Protein AF-A0A7Y2DFD7-F1 (afdb_monomer)

Radius of gyration: 13.32 Å; Cα contacts (8 Å, |Δi|>4): 87; chains: 1; bounding box: 30×21×33 Å

Sequence (75 aa):
HISENDRGTPGSGQVNWSDTFRGLKEINYDGWLTIEAFSTIIPEFANAINVWRDYSPADEIYTKGIEFIKSGMEI

Structure (mmCIF, N/CA/C/O backbone):
data_AF-A0A7Y2DFD7-F1
#
_entry.id   AF-A0A7Y2DFD7-F1
#
loop_
_atom_site.group_PDB
_atom_site.id
_atom_site.type_symbol
_atom_site.label_atom_id
_atom_site.label_alt_id
_atom_site.label_comp_id
_atom_site.label_asym_id
_atom_site.label_entity_id
_atom_site.lab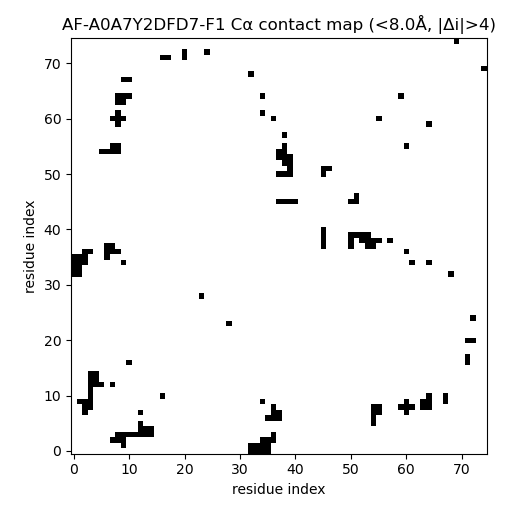el_seq_id
_atom_site.pdbx_PDB_ins_code
_atom_site.Cartn_x
_atom_site.Cartn_y
_atom_site.Cartn_z
_atom_site.occupancy
_atom_site.B_iso_or_equiv
_atom_site.auth_seq_id
_atom_site.auth_comp_id
_atom_site.auth_asym_id
_atom_site.auth_atom_id
_atom_site.pdbx_PDB_model_num
ATOM 1 N N . HIS A 1 1 ? -5.825 -6.402 0.807 1.00 97.25 1 HIS A N 1
ATOM 2 C CA . HIS A 1 1 ? -4.629 -5.778 0.210 1.00 97.25 1 HIS A CA 1
ATOM 3 C C . HIS A 1 1 ? -4.819 -4.276 0.146 1.00 97.25 1 HIS A C 1
ATOM 5 O O . HIS A 1 1 ? -5.915 -3.829 -0.169 1.00 97.25 1 HIS A O 1
ATOM 11 N N . ILE A 1 2 ? -3.765 -3.525 0.442 1.00 98.19 2 ILE A N 1
ATOM 12 C CA . ILE A 1 2 ? -3.654 -2.083 0.244 1.00 98.19 2 ILE A CA 1
ATOM 13 C C . ILE A 1 2 ? -2.826 -1.897 -1.031 1.00 98.19 2 ILE A C 1
ATOM 15 O O . ILE A 1 2 ? -1.618 -2.124 -1.023 1.00 98.19 2 ILE A O 1
ATOM 19 N N . SER A 1 3 ? -3.492 -1.578 -2.139 1.00 97.88 3 SER A N 1
ATOM 20 C CA . SER A 1 3 ? -2.876 -1.414 -3.459 1.00 97.88 3 SER A CA 1
ATOM 21 C C . SER A 1 3 ? -3.383 -0.119 -4.083 1.00 97.88 3 SER A C 1
ATOM 23 O O . SER A 1 3 ? -4.592 0.101 -4.137 1.00 97.88 3 SER A O 1
ATOM 25 N N . GLU A 1 4 ? -2.469 0.754 -4.503 1.00 98.12 4 GLU A N 1
ATOM 26 C CA . GLU A 1 4 ? -2.817 2.025 -5.145 1.00 98.12 4 GLU A CA 1
ATOM 27 C C . GLU A 1 4 ? -3.355 1.809 -6.569 1.00 98.12 4 GLU A C 1
ATOM 29 O O . GLU A 1 4 ? -3.142 0.755 -7.173 1.00 98.12 4 GLU A O 1
ATOM 34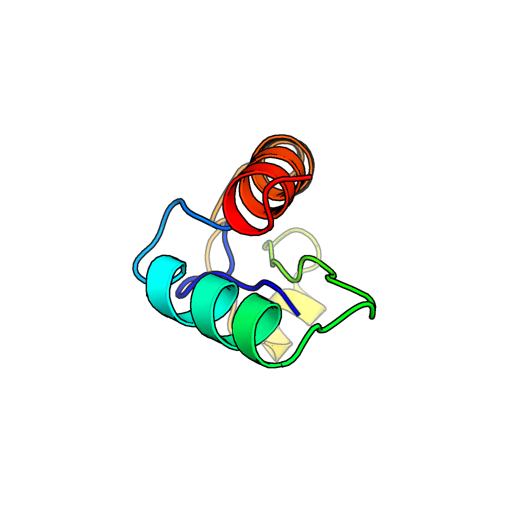 N N . ASN A 1 5 ? -4.040 2.812 -7.128 1.00 97.62 5 ASN A N 1
ATOM 35 C CA . ASN A 1 5 ? -4.677 2.743 -8.444 1.00 97.62 5 ASN A CA 1
ATOM 36 C C . ASN A 1 5 ? -3.709 2.338 -9.564 1.00 97.62 5 ASN A C 1
ATOM 38 O O . ASN A 1 5 ? -4.125 1.700 -10.530 1.00 97.62 5 ASN A O 1
ATOM 42 N N . ASP A 1 6 ? -2.438 2.723 -9.449 1.00 96.00 6 ASP A N 1
ATOM 43 C CA . ASP A 1 6 ? -1.394 2.374 -10.405 1.00 96.00 6 ASP A CA 1
ATOM 44 C C . ASP A 1 6 ? -0.404 1.335 -9.871 1.00 96.00 6 ASP A C 1
ATOM 46 O O . ASP A 1 6 ? 0.553 1.025 -10.564 1.00 96.00 6 ASP A O 1
ATOM 50 N N . ARG A 1 7 ? -0.665 0.738 -8.700 1.00 96.81 7 ARG A N 1
ATOM 51 C CA . ARG A 1 7 ? 0.193 -0.270 -8.050 1.00 96.81 7 ARG A CA 1
ATOM 52 C C . ARG A 1 7 ? 1.534 0.270 -7.526 1.00 96.81 7 ARG A C 1
ATOM 54 O O . ARG A 1 7 ? 2.423 -0.532 -7.233 1.00 96.81 7 ARG A O 1
ATOM 61 N N . GLY A 1 8 ? 1.671 1.592 -7.389 1.00 96.75 8 GLY A N 1
ATOM 62 C CA . GLY A 1 8 ? 2.769 2.250 -6.676 1.00 96.75 8 GLY A CA 1
ATOM 63 C C . GLY A 1 8 ? 2.564 2.326 -5.158 1.00 96.75 8 GLY A C 1
ATOM 64 O O . GLY A 1 8 ? 1.842 1.524 -4.561 1.00 96.75 8 GLY A O 1
ATOM 65 N N . THR A 1 9 ? 3.217 3.300 -4.522 1.00 98.12 9 THR A N 1
ATOM 66 C CA . THR A 1 9 ? 3.115 3.551 -3.077 1.00 98.12 9 THR A CA 1
ATOM 67 C C . THR A 1 9 ? 1.671 3.896 -2.666 1.00 98.12 9 THR A C 1
ATOM 69 O O . THR A 1 9 ? 1.086 4.832 -3.212 1.00 98.12 9 THR A O 1
ATOM 72 N N . PRO A 1 10 ? 1.069 3.199 -1.682 1.00 98.25 10 PRO A N 1
ATOM 73 C CA . PRO A 1 10 ? -0.251 3.560 -1.167 1.00 98.25 10 PRO A CA 1
ATOM 74 C C . PRO A 1 10 ? -0.340 5.022 -0.717 1.00 98.25 10 PRO A C 1
ATOM 76 O O . PRO A 1 10 ? 0.512 5.494 0.035 1.00 98.25 10 PRO A O 1
ATOM 79 N N . GLY A 1 11 ? -1.381 5.725 -1.163 1.00 97.62 11 GLY A N 1
ATOM 80 C CA . GLY A 1 11 ? -1.647 7.113 -0.791 1.00 97.62 11 GLY A CA 1
ATOM 81 C C . GLY A 1 11 ? -1.041 8.155 -1.732 1.00 97.62 11 GLY A C 1
ATOM 82 O O . GLY A 1 11 ? -1.332 9.339 -1.572 1.00 97.62 11 GLY A O 1
ATOM 83 N N . SER A 1 12 ? -0.239 7.757 -2.726 1.00 97.31 12 SER A N 1
ATOM 84 C CA . SER A 1 12 ? 0.301 8.682 -3.735 1.00 97.31 12 SER A CA 1
ATOM 85 C C . SER A 1 12 ? -0.563 8.802 -4.993 1.00 97.31 12 SER A C 1
ATOM 87 O O . SER A 1 12 ? -0.172 9.493 -5.934 1.00 97.31 12 SER A O 1
ATOM 89 N N . GLY A 1 13 ? -1.695 8.098 -5.044 1.00 96.44 13 GLY A N 1
ATOM 90 C CA . GLY A 1 13 ? -2.541 7.999 -6.226 1.00 96.44 13 GLY A CA 1
ATOM 91 C C . GLY A 1 13 ? -3.956 8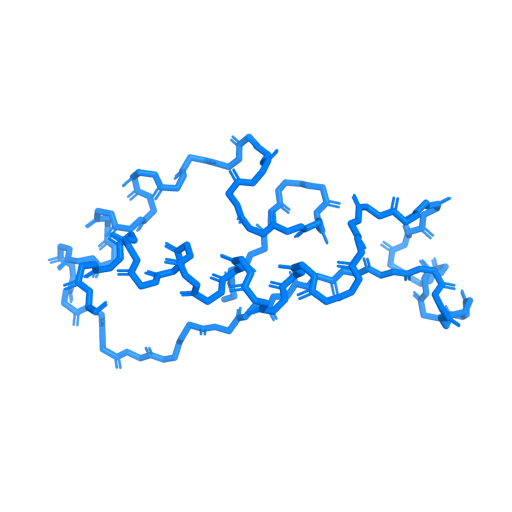.535 -6.031 1.00 96.44 13 GLY A C 1
ATOM 92 O O . GLY A 1 13 ? -4.176 9.579 -5.421 1.00 96.44 13 GLY A O 1
ATOM 93 N N . GLN A 1 14 ? -4.917 7.840 -6.636 1.00 97.94 14 GLN A N 1
ATOM 94 C CA . GLN A 1 14 ? -6.306 8.291 -6.771 1.00 97.94 14 GLN A CA 1
ATOM 95 C C . GLN A 1 14 ? -7.317 7.383 -6.066 1.00 97.94 14 GLN A C 1
ATOM 97 O O . GLN A 1 14 ? -8.516 7.666 -6.121 1.00 97.94 14 GLN A O 1
ATOM 102 N N . VAL A 1 15 ? -6.885 6.292 -5.419 1.00 98.44 15 VAL A N 1
ATOM 103 C CA . VAL A 1 15 ? -7.805 5.486 -4.607 1.00 98.44 15 VAL A CA 1
ATOM 104 C C . VAL A 1 15 ? -8.413 6.360 -3.507 1.00 98.44 15 VAL A C 1
ATOM 106 O O . VAL A 1 15 ? -7.728 7.127 -2.829 1.00 98.44 15 VAL A O 1
ATOM 109 N N . ASN A 1 16 ? -9.727 6.228 -3.305 1.00 98.25 16 ASN A N 1
ATOM 110 C CA . ASN A 1 16 ? -10.434 6.901 -2.220 1.00 98.25 16 ASN A CA 1
ATOM 111 C C . ASN A 1 16 ? -10.157 6.198 -0.881 1.00 98.25 16 ASN A C 1
ATOM 113 O O . ASN A 1 16 ? -10.963 5.426 -0.351 1.00 98.25 16 ASN A O 1
ATOM 117 N N . TRP A 1 17 ? -8.972 6.461 -0.342 1.00 9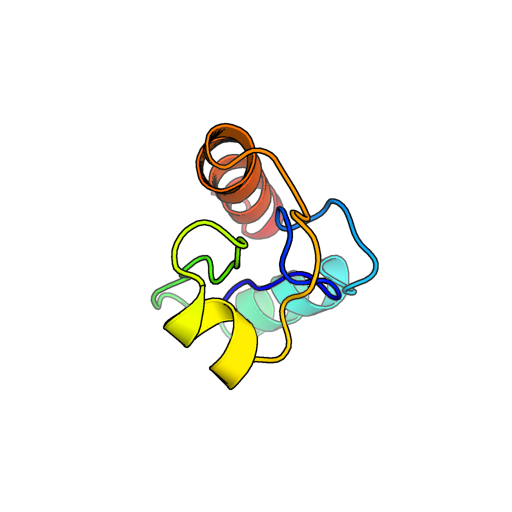8.38 17 TRP A N 1
ATOM 118 C CA . TRP A 1 17 ? -8.515 5.871 0.909 1.00 98.38 17 TRP A CA 1
ATOM 119 C C . TRP A 1 17 ? -9.297 6.357 2.125 1.00 98.38 17 TRP A C 1
ATOM 121 O O . TRP A 1 17 ? -9.467 5.593 3.070 1.00 98.38 17 TRP A O 1
ATOM 131 N N . SER A 1 18 ? -9.821 7.588 2.094 1.00 98.12 18 SER A N 1
ATOM 132 C CA . SER A 1 18 ? -10.625 8.132 3.195 1.00 98.12 18 SER A CA 1
ATOM 133 C C . SER A 1 18 ? -11.860 7.269 3.455 1.00 98.12 18 SER A C 1
ATOM 135 O O . SER A 1 18 ? -12.074 6.826 4.583 1.00 98.12 18 SER A O 1
ATOM 137 N N . ASP A 1 19 ? -12.624 6.952 2.405 1.00 98.50 19 ASP A N 1
ATOM 138 C CA . ASP A 1 19 ? -13.798 6.085 2.531 1.00 98.50 19 ASP A CA 1
ATOM 139 C C . ASP A 1 19 ? -13.408 4.633 2.828 1.00 98.50 19 ASP A C 1
ATOM 141 O O . ASP A 1 19 ? -14.091 3.960 3.598 1.00 98.50 19 ASP A O 1
ATOM 145 N N . THR A 1 20 ? -12.286 4.162 2.273 1.00 98.38 20 THR A N 1
ATOM 146 C CA . THR A 1 20 ? -11.779 2.801 2.513 1.00 98.38 20 THR A CA 1
ATOM 147 C C . THR A 1 20 ? -11.449 2.582 3.991 1.00 98.38 20 THR A C 1
ATOM 149 O O . THR A 1 20 ? -11.966 1.650 4.606 1.00 98.38 20 THR A O 1
ATOM 152 N N . PHE A 1 21 ? -10.632 3.452 4.592 1.00 98.56 21 PHE A N 1
ATOM 153 C CA . PHE A 1 21 ? -10.287 3.345 6.009 1.00 98.56 21 PHE A CA 1
ATOM 154 C C . PHE A 1 21 ? -11.490 3.619 6.911 1.00 98.56 21 PHE A C 1
ATOM 156 O O . PHE A 1 21 ? -11.647 2.938 7.923 1.00 98.56 21 PHE A O 1
ATOM 163 N N . ARG A 1 22 ? -12.377 4.555 6.538 1.00 98.62 22 ARG A N 1
ATOM 164 C CA . ARG A 1 22 ? -13.631 4.771 7.272 1.00 98.62 22 ARG A CA 1
ATOM 165 C C . ARG A 1 22 ? -14.461 3.488 7.330 1.00 98.62 22 ARG A C 1
ATOM 167 O O . ARG A 1 22 ? -14.828 3.077 8.424 1.00 98.62 22 ARG A O 1
ATOM 174 N N . GLY A 1 23 ? -14.681 2.824 6.196 1.00 98.56 23 GLY A N 1
ATOM 175 C CA . GLY A 1 23 ? -15.442 1.575 6.142 1.00 98.56 23 GLY A CA 1
ATOM 176 C C . GLY A 1 23 ? -14.809 0.446 6.962 1.00 98.56 23 GLY A C 1
ATOM 177 O O . GLY A 1 23 ? -15.513 -0.260 7.678 1.00 98.56 23 GLY A O 1
ATOM 178 N N . LEU A 1 24 ? -13.477 0.305 6.924 1.00 98.50 24 LEU A N 1
ATOM 179 C CA . LEU A 1 24 ? -12.762 -0.678 7.751 1.00 98.50 24 LEU A CA 1
ATOM 180 C C . LEU A 1 24 ? -12.937 -0.409 9.254 1.00 98.50 24 LEU A C 1
ATOM 182 O O . LEU A 1 24 ? -13.165 -1.347 10.020 1.00 98.50 24 LEU A O 1
ATOM 186 N N . LYS A 1 25 ? -12.875 0.861 9.672 1.00 98.12 25 LYS A N 1
ATOM 187 C CA . LYS A 1 25 ? -13.102 1.265 11.068 1.00 98.12 25 LYS A CA 1
ATOM 188 C C . LYS A 1 25 ? -14.554 1.052 11.500 1.00 98.12 25 LYS A C 1
ATOM 190 O O . LYS A 1 25 ? -14.784 0.539 12.588 1.00 98.12 25 LYS A O 1
ATOM 195 N N . GLU A 1 26 ? -15.528 1.376 10.648 1.00 98.62 26 GLU A N 1
ATOM 196 C CA . GLU A 1 26 ? -16.964 1.202 10.933 1.00 98.62 26 GLU A CA 1
ATOM 197 C C . GLU A 1 26 ? -17.337 -0.252 11.250 1.00 98.62 26 GLU A C 1
ATOM 199 O O . GLU A 1 26 ? -18.190 -0.501 12.103 1.00 98.62 26 GLU A O 1
ATOM 204 N N . ILE A 1 27 ? -16.676 -1.218 10.606 1.00 98.38 27 ILE A N 1
ATOM 205 C CA . ILE A 1 27 ? -16.905 -2.648 10.855 1.00 98.38 27 ILE A CA 1
ATOM 206 C C . ILE A 1 27 ? -15.990 -3.237 11.939 1.00 98.38 27 ILE A C 1
ATOM 208 O O . ILE A 1 27 ? -16.041 -4.443 12.168 1.00 98.38 27 ILE A O 1
ATOM 212 N N . ASN A 1 28 ? -15.166 -2.417 12.601 1.00 97.81 28 ASN A N 1
ATOM 213 C CA . ASN A 1 28 ? -14.137 -2.849 13.554 1.00 97.81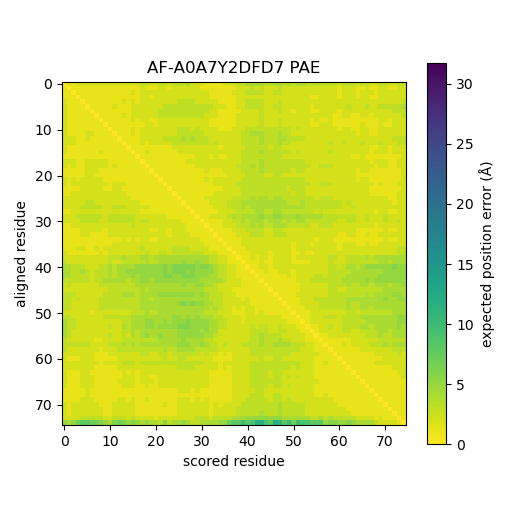 28 ASN A CA 1
ATOM 214 C C . ASN A 1 28 ? -13.214 -3.938 12.979 1.00 97.81 28 ASN A C 1
ATOM 216 O O . ASN A 1 28 ? -12.956 -4.951 13.628 1.00 97.81 28 ASN A O 1
ATOM 220 N N . TYR A 1 29 ? -12.746 -3.759 11.742 1.00 98.12 29 TYR A N 1
ATOM 221 C CA . TYR A 1 29 ? -11.828 -4.713 11.127 1.00 98.12 29 TYR A CA 1
ATOM 222 C C . TYR A 1 29 ? -10.491 -4.750 11.887 1.00 98.12 29 TYR A C 1
ATOM 224 O O . TYR A 1 29 ? -9.778 -3.748 11.930 1.00 98.12 29 TYR A O 1
ATOM 232 N N . ASP A 1 30 ? -10.138 -5.913 12.442 1.00 96.88 30 ASP A N 1
ATOM 233 C CA . ASP A 1 30 ? -8.903 -6.157 13.211 1.00 96.88 30 ASP A CA 1
ATOM 234 C C . ASP A 1 30 ? -7.905 -7.086 12.493 1.00 96.88 30 ASP A C 1
ATOM 236 O O . ASP A 1 30 ? -6.877 -7.482 13.049 1.00 96.88 30 ASP A O 1
ATOM 240 N N . GLY A 1 31 ? -8.214 -7.447 11.246 1.00 97.75 31 GLY A N 1
ATOM 241 C CA . GLY A 1 31 ? -7.412 -8.360 10.449 1.00 97.75 31 GLY A CA 1
ATOM 242 C C . GLY A 1 31 ? -6.196 -7.702 9.798 1.00 97.75 31 GLY A C 1
ATOM 243 O O . GLY A 1 31 ? -5.877 -6.526 9.978 1.00 97.75 31 GLY A O 1
ATOM 244 N N . TRP A 1 32 ? -5.514 -8.477 8.958 1.00 97.81 32 TRP A N 1
ATOM 245 C CA . TRP A 1 32 ? -4.306 -8.020 8.279 1.00 97.81 32 TRP A CA 1
ATOM 246 C C . TRP A 1 32 ? -4.594 -6.971 7.205 1.00 97.81 32 TRP A C 1
ATOM 248 O O . TRP A 1 32 ? -5.504 -7.125 6.384 1.00 97.81 32 TRP A O 1
ATOM 258 N N . LEU A 1 33 ? -3.735 -5.951 7.160 1.00 98.06 33 LEU A N 1
ATOM 259 C CA . LEU A 1 33 ? -3.608 -5.008 6.055 1.00 98.06 33 LEU A CA 1
ATOM 260 C C . LEU A 1 33 ? -2.222 -5.185 5.435 1.00 98.06 33 LEU A C 1
ATOM 262 O O . LEU A 1 33 ? -1.204 -4.882 6.050 1.00 98.06 33 LEU A O 1
ATOM 266 N N . THR A 1 34 ? -2.184 -5.718 4.219 1.00 98.06 34 THR A N 1
ATOM 267 C CA . THR A 1 34 ? -0.949 -6.057 3.503 1.00 98.06 34 THR A CA 1
ATOM 268 C C . THR A 1 34 ? -0.811 -5.204 2.252 1.00 98.06 34 THR A C 1
ATOM 270 O O . THR A 1 34 ? -1.755 -5.108 1.465 1.00 98.06 34 THR A O 1
ATOM 273 N N . ILE A 1 35 ? 0.353 -4.577 2.076 1.00 98.25 35 ILE A N 1
ATOM 274 C CA . ILE A 1 35 ? 0.663 -3.770 0.890 1.00 98.25 35 ILE A CA 1
ATOM 275 C C . ILE A 1 35 ? 0.901 -4.703 -0.299 1.00 98.25 35 ILE A C 1
ATOM 277 O O . ILE A 1 35 ? 1.680 -5.647 -0.197 1.00 98.25 35 ILE A O 1
ATOM 281 N N . GLU A 1 36 ? 0.242 -4.421 -1.421 1.00 97.44 36 GLU A N 1
ATOM 282 C CA . GLU A 1 36 ? 0.481 -5.087 -2.704 1.00 97.44 36 GLU A CA 1
ATOM 283 C C . GLU A 1 36 ? 0.853 -4.028 -3.749 1.00 97.44 36 GLU A C 1
ATOM 285 O O . GLU A 1 36 ? 0.033 -3.176 -4.099 1.00 97.44 36 GLU A O 1
ATOM 290 N N . ALA A 1 37 ? 2.087 -4.088 -4.242 1.00 96.69 37 ALA A N 1
ATOM 291 C CA . ALA A 1 37 ? 2.653 -3.156 -5.212 1.00 96.69 37 ALA A CA 1
ATOM 292 C C . ALA A 1 37 ? 3.555 -3.906 -6.199 1.00 96.69 37 ALA A C 1
ATOM 294 O O . ALA A 1 37 ? 3.990 -5.026 -5.911 1.00 96.69 37 ALA A O 1
ATOM 295 N N . PHE A 1 38 ? 3.845 -3.299 -7.351 1.00 96.00 38 PHE A N 1
ATOM 296 C CA . PHE A 1 38 ? 4.585 -3.968 -8.422 1.00 96.00 38 PHE A CA 1
ATOM 297 C C . PHE A 1 38 ? 5.744 -3.144 -8.980 1.00 96.00 38 PHE A C 1
ATOM 299 O O . PHE A 1 38 ? 5.769 -1.918 -8.905 1.00 96.00 38 PHE A O 1
ATOM 306 N N . SER A 1 39 ? 6.705 -3.851 -9.571 1.00 94.31 39 SER A N 1
ATOM 307 C CA . SER A 1 39 ? 7.871 -3.287 -10.247 1.00 94.31 39 SER A CA 1
ATOM 308 C C . SER A 1 39 ? 8.229 -4.113 -11.480 1.00 94.31 39 SER A C 1
ATOM 310 O O . SER A 1 39 ? 7.703 -5.210 -11.688 1.00 94.31 39 SER A O 1
ATOM 312 N N . THR A 1 40 ? 9.156 -3.602 -12.286 1.00 95.88 40 THR A N 1
ATOM 313 C CA . THR A 1 40 ? 9.661 -4.287 -13.485 1.00 95.88 40 THR A CA 1
ATOM 314 C C . THR A 1 40 ? 10.859 -5.214 -13.210 1.00 95.88 40 THR A C 1
ATOM 316 O O . THR A 1 40 ? 11.388 -5.824 -14.137 1.00 95.88 40 THR A O 1
ATOM 319 N N . ILE A 1 41 ? 11.269 -5.374 -11.939 1.00 94.62 41 ILE A N 1
ATOM 320 C CA . ILE A 1 41 ? 12.495 -6.094 -11.524 1.00 94.62 41 ILE A CA 1
ATOM 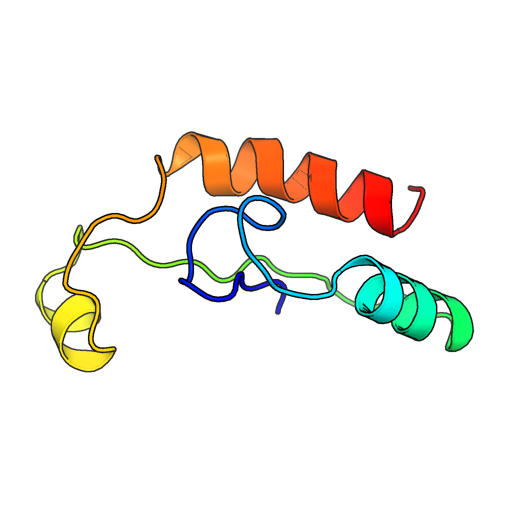321 C C . ILE A 1 41 ? 12.520 -7.556 -11.989 1.00 94.62 41 ILE A C 1
ATOM 323 O O . ILE A 1 41 ? 13.588 -8.083 -12.294 1.00 94.62 41 ILE A O 1
ATOM 327 N N . ILE A 1 42 ? 11.360 -8.217 -12.035 1.00 95.44 42 ILE A N 1
ATOM 328 C CA . ILE A 1 42 ? 11.221 -9.593 -12.526 1.00 95.44 42 ILE A CA 1
ATOM 329 C C . ILE A 1 42 ? 10.441 -9.542 -13.850 1.00 95.44 42 ILE A C 1
ATOM 331 O O . ILE A 1 42 ? 9.210 -9.496 -13.810 1.00 95.44 42 ILE A O 1
ATOM 335 N N . PRO A 1 43 ? 11.111 -9.563 -15.022 1.00 95.88 43 PRO A N 1
ATOM 336 C CA . PRO A 1 43 ? 10.458 -9.310 -16.309 1.00 95.88 43 PRO A CA 1
ATOM 337 C C . PRO A 1 43 ? 9.325 -10.282 -16.643 1.00 95.88 43 PRO A C 1
ATOM 339 O O . PRO A 1 43 ? 8.287 -9.866 -17.146 1.00 95.88 43 PRO A O 1
ATOM 342 N N . GLU A 1 44 ? 9.493 -11.574 -16.346 1.00 97.56 44 GLU A N 1
ATOM 343 C CA . GLU A 1 44 ? 8.453 -12.581 -16.594 1.00 97.56 44 GLU A CA 1
ATOM 344 C C . GLU A 1 44 ? 7.185 -12.290 -15.782 1.00 97.56 44 GLU A C 1
ATOM 346 O 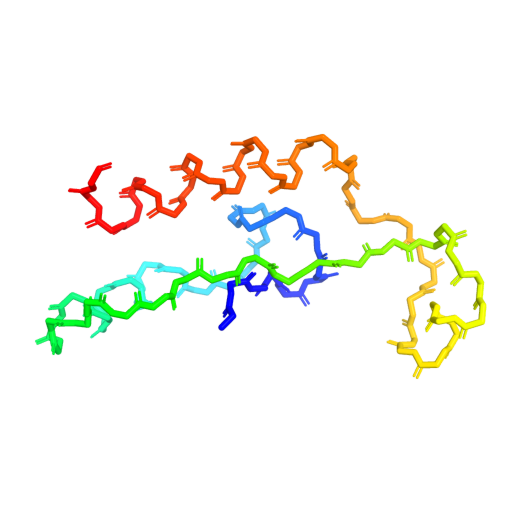O . GLU A 1 44 ? 6.082 -12.298 -16.327 1.00 97.56 44 GLU A O 1
ATOM 351 N N . PHE A 1 45 ? 7.350 -11.952 -14.500 1.00 96.06 45 PHE A N 1
ATOM 352 C CA . PHE A 1 45 ? 6.235 -11.592 -13.635 1.00 96.06 45 PHE A CA 1
ATOM 353 C C . PHE A 1 45 ? 5.582 -10.288 -14.098 1.00 96.06 45 PHE A C 1
ATOM 355 O O . PHE A 1 45 ? 4.373 -10.259 -14.299 1.00 96.06 45 PHE A O 1
ATOM 362 N N . ALA A 1 46 ? 6.373 -9.242 -14.353 1.00 96.75 46 ALA A N 1
ATOM 363 C CA . ALA A 1 46 ? 5.876 -7.949 -14.817 1.00 96.75 46 ALA A CA 1
ATOM 364 C C . ALA A 1 46 ? 5.049 -8.075 -16.111 1.00 96.75 46 ALA A C 1
ATOM 366 O O . ALA A 1 46 ? 3.948 -7.531 -16.192 1.00 96.75 46 ALA A O 1
ATOM 367 N N . ASN A 1 47 ? 5.517 -8.872 -17.077 1.00 96.94 47 ASN A N 1
ATOM 368 C CA . ASN A 1 47 ? 4.780 -9.163 -18.309 1.00 96.94 47 ASN A CA 1
ATOM 369 C C . ASN A 1 47 ? 3.459 -9.902 -18.040 1.00 96.94 47 ASN A C 1
ATOM 371 O O . ASN A 1 47 ? 2.452 -9.599 -18.676 1.00 96.94 47 ASN A O 1
ATOM 375 N N . ALA A 1 48 ? 3.438 -10.845 -17.093 1.00 97.75 48 ALA A N 1
ATOM 376 C CA . ALA A 1 48 ? 2.237 -11.610 -16.754 1.00 97.75 48 ALA A CA 1
ATOM 377 C C . ALA A 1 48 ? 1.130 -10.755 -16.109 1.00 97.75 48 ALA A C 1
ATOM 379 O O . ALA A 1 48 ? -0.050 -11.077 -16.246 1.00 97.75 48 ALA A O 1
ATOM 380 N N . ILE A 1 49 ? 1.494 -9.662 -15.428 1.00 95.25 49 ILE A N 1
ATOM 381 C CA . ILE A 1 49 ? 0.551 -8.746 -14.762 1.00 95.25 49 ILE A CA 1
ATOM 382 C C . ILE A 1 49 ? 0.449 -7.365 -15.428 1.00 95.25 49 ILE A C 1
ATOM 384 O O . ILE A 1 49 ? -0.150 -6.452 -14.860 1.00 95.25 49 ILE A O 1
ATOM 388 N N . ASN A 1 50 ? 0.966 -7.222 -16.651 1.00 96.50 50 ASN A N 1
ATOM 389 C CA . ASN A 1 50 ? 0.914 -6.001 -17.463 1.00 96.50 50 ASN A CA 1
ATOM 390 C C . ASN A 1 50 ? 1.563 -4.765 -16.804 1.00 96.50 50 ASN A C 1
ATOM 392 O O . ASN A 1 50 ? 1.023 -3.657 -16.861 1.00 96.50 50 ASN A O 1
ATOM 396 N N . VAL A 1 51 ? 2.725 -4.952 -16.180 1.00 97.19 51 VAL A N 1
ATOM 397 C CA . VAL A 1 51 ? 3.531 -3.886 -15.571 1.00 97.19 51 VAL A CA 1
ATOM 398 C C . VAL A 1 51 ? 4.635 -3.463 -16.536 1.00 97.19 51 VAL A C 1
ATOM 400 O O . VAL A 1 51 ? 5.582 -4.202 -16.785 1.00 97.19 51 VAL A O 1
ATOM 403 N N . TRP A 1 52 ? 4.507 -2.251 -17.078 1.00 95.75 52 TRP A N 1
ATOM 404 C CA . TRP A 1 52 ? 5.371 -1.735 -18.155 1.00 95.75 52 TRP A CA 1
ATOM 405 C C . TRP A 1 52 ? 6.296 -0.590 -17.725 1.00 95.75 52 TRP A C 1
ATOM 407 O O . TRP A 1 52 ? 7.061 -0.074 -18.537 1.00 95.75 52 TRP A O 1
ATOM 417 N N . ARG A 1 53 ? 6.191 -0.145 -16.472 1.00 94.62 53 ARG A N 1
ATOM 418 C CA . ARG A 1 53 ? 7.003 0.926 -15.885 1.00 94.62 53 ARG A CA 1
ATOM 419 C C . ARG A 1 53 ? 7.186 0.678 -14.397 1.00 94.62 53 ARG A C 1
ATOM 421 O O . ARG A 1 53 ? 6.337 0.040 -13.780 1.00 94.62 53 ARG A O 1
ATOM 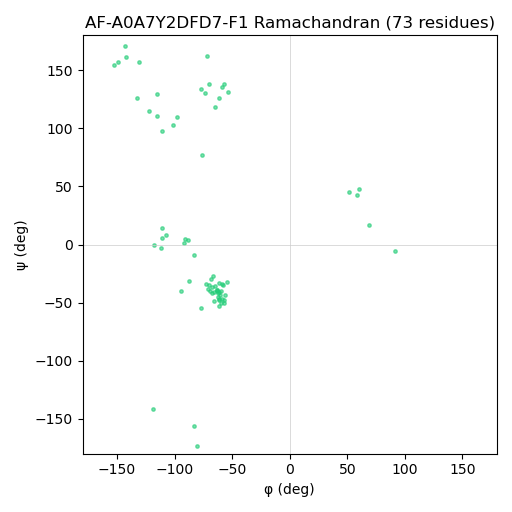428 N N . ASP A 1 54 ? 8.233 1.251 -13.821 1.00 93.44 54 ASP A N 1
ATOM 429 C CA . ASP A 1 54 ? 8.326 1.363 -12.369 1.00 93.44 54 ASP A CA 1
ATOM 430 C C . ASP A 1 54 ? 7.424 2.505 -11.877 1.00 93.44 54 ASP A C 1
ATOM 432 O O . ASP A 1 54 ? 7.378 3.593 -12.463 1.00 93.44 54 ASP A O 1
ATOM 436 N N . TYR A 1 55 ? 6.657 2.235 -10.821 1.00 93.88 55 TYR A N 1
ATOM 437 C CA . TYR A 1 55 ? 5.667 3.172 -10.281 1.00 93.88 55 TYR A CA 1
ATOM 438 C C . TYR A 1 55 ? 6.224 4.013 -9.141 1.00 93.88 55 TYR A C 1
ATOM 440 O O . TYR A 1 55 ? 5.937 5.204 -9.037 1.00 93.88 55 TYR A O 1
ATOM 448 N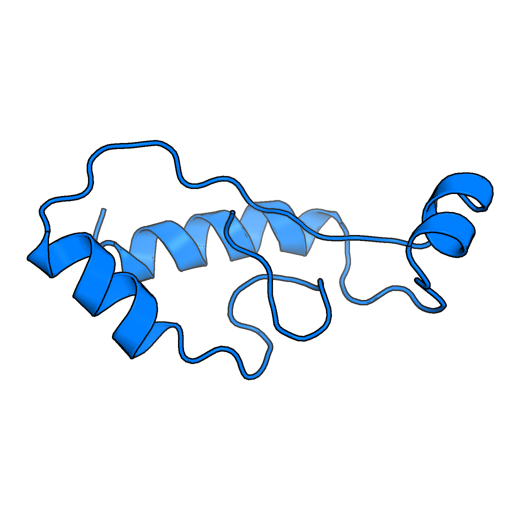 N . SER A 1 56 ? 7.018 3.394 -8.273 1.00 95.62 56 SER A N 1
ATOM 449 C CA . SER A 1 56 ? 7.601 4.031 -7.099 1.00 95.62 56 SER A CA 1
ATOM 450 C C . SER A 1 56 ? 8.908 3.333 -6.721 1.00 95.62 56 SER A C 1
ATOM 452 O O . SER A 1 56 ? 9.070 2.146 -7.024 1.00 95.62 56 SER A O 1
ATOM 454 N N . PRO A 1 57 ? 9.837 4.032 -6.049 1.00 95.12 57 PRO A N 1
ATOM 455 C CA . PRO A 1 57 ? 10.989 3.390 -5.432 1.00 95.12 57 PRO A CA 1
ATOM 456 C C . PRO A 1 57 ? 10.546 2.316 -4.428 1.00 95.12 57 PRO A C 1
ATOM 458 O O . PRO A 1 57 ? 9.596 2.515 -3.670 1.00 95.12 57 PRO A O 1
ATOM 461 N N . ALA A 1 58 ? 11.222 1.165 -4.428 1.00 91.12 58 ALA A N 1
ATOM 462 C CA . ALA A 1 58 ? 10.824 0.022 -3.604 1.00 91.12 58 ALA A CA 1
ATOM 463 C C . ALA A 1 58 ? 10.858 0.333 -2.097 1.00 91.12 58 ALA A C 1
ATOM 465 O O . ALA A 1 58 ? 10.028 -0.178 -1.347 1.00 91.12 58 ALA A O 1
ATOM 466 N N . ASP A 1 59 ? 11.791 1.181 -1.664 1.00 95.50 59 ASP A N 1
ATOM 467 C CA . ASP A 1 59 ? 11.925 1.647 -0.285 1.00 95.50 59 ASP A CA 1
ATOM 468 C C . ASP A 1 59 ? 10.743 2.501 0.167 1.00 95.50 59 ASP A C 1
ATOM 470 O O . ASP A 1 59 ? 10.223 2.321 1.272 1.00 95.50 59 ASP A O 1
ATOM 474 N N . GLU A 1 60 ? 10.255 3.379 -0.704 1.00 96.62 60 GLU A N 1
ATOM 475 C CA . GLU A 1 60 ? 9.095 4.214 -0.414 1.00 96.62 60 GLU A CA 1
ATOM 476 C C . GLU A 1 60 ? 7.812 3.398 -0.238 1.00 96.62 60 GLU A C 1
ATOM 478 O O . GLU A 1 60 ? 7.003 3.723 0.631 1.00 96.62 60 GLU A O 1
ATOM 483 N N . ILE A 1 61 ? 7.644 2.313 -1.002 1.00 96.69 61 ILE A N 1
ATOM 484 C CA . ILE A 1 61 ? 6.445 1.463 -0.947 1.00 96.69 61 ILE A CA 1
ATOM 485 C C . ILE A 1 61 ? 6.212 0.937 0.470 1.00 96.69 61 ILE A C 1
ATOM 487 O O . ILE A 1 61 ? 5.092 1.022 0.973 1.00 96.69 61 ILE A O 1
ATOM 491 N N . TYR A 1 62 ? 7.248 0.402 1.129 1.00 94.56 62 TYR A N 1
ATOM 492 C CA . TYR A 1 62 ? 7.082 -0.161 2.470 1.00 94.56 62 TYR A CA 1
ATOM 493 C C . TYR A 1 62 ? 7.244 0.874 3.583 1.00 94.56 62 TYR A C 1
ATOM 495 O O . TYR A 1 62 ? 6.581 0.729 4.605 1.00 94.56 62 TYR A O 1
ATOM 503 N N . THR A 1 63 ? 8.077 1.909 3.415 1.00 97.94 63 THR A N 1
ATOM 504 C CA . THR A 1 63 ? 8.270 2.943 4.452 1.00 97.94 63 THR A CA 1
ATOM 505 C C . THR A 1 63 ? 7.110 3.933 4.504 1.00 97.94 63 THR A C 1
ATOM 507 O O . THR A 1 63 ? 6.467 4.070 5.540 1.00 97.94 63 THR A O 1
ATOM 510 N N . LYS A 1 64 ? 6.761 4.570 3.383 1.00 98.31 64 LYS A N 1
ATOM 511 C CA . LYS A 1 64 ? 5.630 5.507 3.331 1.00 98.31 64 LYS A CA 1
ATOM 512 C C . LYS A 1 64 ? 4.299 4.765 3.390 1.00 98.31 64 LYS A C 1
ATOM 514 O O . LYS A 1 64 ? 3.354 5.250 3.999 1.00 98.31 64 LYS A O 1
ATOM 519 N N . GLY A 1 65 ? 4.224 3.564 2.811 1.00 98.06 65 GLY A N 1
ATOM 520 C CA . GLY A 1 65 ? 3.007 2.756 2.841 1.00 98.06 65 GLY A CA 1
ATOM 521 C C . GLY A 1 65 ? 2.595 2.324 4.252 1.00 98.06 65 GLY A C 1
ATOM 522 O O . GLY A 1 65 ? 1.408 2.380 4.572 1.00 98.06 65 GLY A O 1
ATOM 523 N N . ILE A 1 66 ? 3.538 1.940 5.128 1.00 97.94 66 ILE A N 1
ATOM 524 C CA . ILE A 1 66 ? 3.185 1.601 6.519 1.00 97.94 66 ILE A CA 1
ATOM 525 C C . ILE A 1 66 ? 2.745 2.836 7.309 1.00 97.94 66 ILE A C 1
ATOM 527 O O . ILE A 1 66 ? 1.778 2.755 8.063 1.00 97.94 66 ILE A O 1
ATOM 531 N N . GLU A 1 67 ? 3.409 3.978 7.118 1.00 98.38 67 GLU A N 1
ATOM 532 C CA . GLU A 1 67 ? 3.012 5.253 7.729 1.00 98.38 67 GLU A CA 1
ATOM 533 C C . GLU A 1 67 ? 1.607 5.665 7.279 1.00 98.38 67 GLU A C 1
ATOM 535 O O . GLU A 1 67 ? 0.770 6.034 8.102 1.00 98.38 67 GLU A O 1
ATOM 540 N N . PHE A 1 68 ? 1.321 5.516 5.985 1.00 98.50 68 PHE A N 1
ATOM 541 C CA . PHE A 1 68 ? 0.020 5.803 5.400 1.00 98.50 68 PHE A CA 1
ATOM 542 C C . PHE A 1 68 ? -1.092 4.931 5.995 1.00 98.50 68 PHE A C 1
ATOM 544 O O . PHE A 1 68 ? -2.126 5.451 6.415 1.00 98.50 68 PHE A O 1
ATOM 551 N N . ILE A 1 69 ? -0.871 3.614 6.093 1.00 98.38 69 ILE A N 1
ATOM 552 C CA . ILE A 1 69 ? -1.840 2.681 6.690 1.00 98.38 69 ILE A CA 1
ATOM 553 C C . ILE A 1 69 ? -2.098 3.030 8.157 1.00 98.38 69 ILE A C 1
ATOM 555 O O . ILE A 1 69 ? -3.255 3.104 8.569 1.00 98.38 69 ILE A O 1
ATOM 559 N N . LYS A 1 70 ? -1.037 3.269 8.935 1.00 98.19 70 LYS A N 1
ATOM 560 C CA . LYS A 1 70 ? -1.145 3.651 10.349 1.00 98.19 70 LYS A CA 1
ATOM 561 C C . LYS A 1 70 ? -1.937 4.938 10.530 1.00 98.19 70 LYS A C 1
ATOM 563 O O . LYS A 1 70 ? -2.872 4.976 11.320 1.00 98.19 70 LYS A O 1
ATOM 568 N N . SER A 1 71 ? -1.630 5.960 9.732 1.00 98.25 71 SER A N 1
ATOM 569 C CA . SER A 1 71 ? -2.360 7.226 9.769 1.00 98.25 71 SER A CA 1
ATOM 570 C C . SER A 1 71 ? -3.831 7.066 9.380 1.00 98.25 71 SER A C 1
ATOM 572 O O . SER A 1 71 ? -4.677 7.719 9.980 1.00 98.25 71 SER A O 1
ATOM 574 N N . GLY A 1 72 ? -4.152 6.229 8.388 1.00 97.75 72 GLY A N 1
ATOM 575 C CA . GLY A 1 72 ? -5.533 6.001 7.952 1.00 97.75 72 GLY A CA 1
ATOM 576 C C . GLY A 1 72 ? -6.371 5.214 8.964 1.00 97.75 72 GLY A C 1
ATOM 577 O O . GLY A 1 72 ? -7.544 5.526 9.189 1.00 97.75 72 GLY A O 1
ATOM 578 N N . MET A 1 73 ? -5.750 4.219 9.602 1.00 97.75 73 MET A N 1
ATOM 579 C CA . MET A 1 73 ? -6.360 3.399 10.653 1.00 97.75 73 MET A CA 1
ATOM 580 C C . MET A 1 73 ? -6.299 4.038 12.048 1.00 97.75 73 MET A C 1
ATOM 582 O O . MET A 1 73 ? -6.962 3.535 12.948 1.00 97.75 73 MET A O 1
ATOM 586 N N . GLU A 1 74 ? -5.564 5.145 12.209 1.00 96.19 74 GLU A N 1
ATOM 587 C CA . GLU A 1 74 ? -5.351 5.871 13.473 1.00 96.19 74 GLU A CA 1
ATOM 588 C C . GLU A 1 74 ? -4.682 5.008 14.568 1.00 96.19 74 GLU A C 1
ATOM 590 O O . GLU A 1 74 ? -5.125 4.997 15.718 1.00 96.19 74 GLU A O 1
ATOM 595 N N . ILE A 1 75 ? -3.601 4.297 14.205 1.00 91.50 75 ILE A N 1
ATOM 596 C CA . ILE A 1 75 ? -2.819 3.392 15.083 1.00 91.50 75 ILE A CA 1
ATOM 597 C C . ILE A 1 75 ? -1.314 3.685 15.112 1.00 91.50 75 ILE A C 1
ATOM 599 O O . ILE A 1 75 ? -0.785 4.273 14.142 1.00 91.50 75 ILE A O 1
#

Foldseek 3Di:
DQAAPLQEARPPHDPPLLVVLVVCVVVVPPDDDDRGGDACPPVVVCVVVVNDHGDYDPVCNVPVNVVVVCVSNVD

Solvent-accessible surface area (backbone atoms only — not comparable to full-atom values): 4503 Å² total; per-residue (Å²): 112,48,56,24,75,80,26,26,34,44,88,77,64,76,62,67,55,69,62,51,35,49,54,40,58,76,70,65,67,83,72,90,83,44,82,46,65,60,51,50,88,49,59,73,60,13,62,76,72,73,44,89,57,74,60,53,62,74,66,49,34,61,56,50,22,50,53,44,52,28,65,58,69,72,102

Secondary structure (DSSP, 8-state):
-B--TTSSSTTSSS--HHHHHHHHHHTT--S---B----SSSHHHHHHTT--S--S-HHHHHHHHHHHHHHHHT-

Mean predicted aligned error: 2.21 Å

Nearest PDB structures (foldseek):
  7ero-assembly1_D  TM=9.179E-01  e=4.435E-04  Agrobacterium sp. SUL3
  7cj9-assembly4_G  TM=8.983E-01  e=3.394E-04  Methylomonas sp. DH-1
  7dz2-assembly1_C  TM=8.660E-01  e=2.207E-03  Sinorhizobium fredii CCBAU 83666

pLDDT: mean 97.02, std 1.6, range [91.12, 98.62]